Protein AF-A0A2D7MNS4-F1 (afdb_monomer_lite)

Foldseek 3Di:
DVVVVVVVVVVLVVQLVVLLVQLVVQCVVVVLQDPDPPDDPVSVVVSVVSSVVSSVVSSVVVVVVVVVVVVVVVVVVVVD

pLDDT: mean 82.11, std 9.78, range [47.03, 91.38]

Radius of gyration: 17.79 Å; chains: 1; bounding box: 34×26×56 Å

Sequence (80 aa):
MKKIIVRETFWFLLSVVLSLLLSFVFLEILQLTSTNRNMNKLEQVFSVQLYIIGCFMSIIFIYVVRVIAYALKFLILKKE

Secondary structure (DSSP, 8-state):
-HHHHHHHHHHHHHHHHHHHHHHHHHHHHHT-S---SS--HHHHHHHHHHHHHHHHHHHHHHHHHHHHHHHHHHHHHTT-

Structure (mmCIF, N/CA/C/O backbone):
data_AF-A0A2D7MNS4-F1
#
_entry.id   AF-A0A2D7MNS4-F1
#
loop_
_atom_site.group_PDB
_atom_site.id
_atom_site.type_symbol
_atom_site.label_atom_id
_atom_site.label_alt_id
_atom_site.label_comp_id
_atom_site.label_asym_id
_atom_site.label_entity_id
_atom_site.label_seq_id
_atom_site.pdbx_PDB_ins_code
_atom_site.Cartn_x
_atom_site.Cartn_y
_atom_site.Cartn_z
_atom_site.occupancy
_atom_site.B_iso_or_equiv
_atom_site.auth_seq_id
_atom_site.auth_comp_id
_atom_site.auth_asym_id
_atom_site.auth_atom_id
_atom_site.pdbx_PDB_model_num
ATOM 1 N N . MET A 1 1 ? -20.707 -9.778 13.427 1.00 60.16 1 MET A N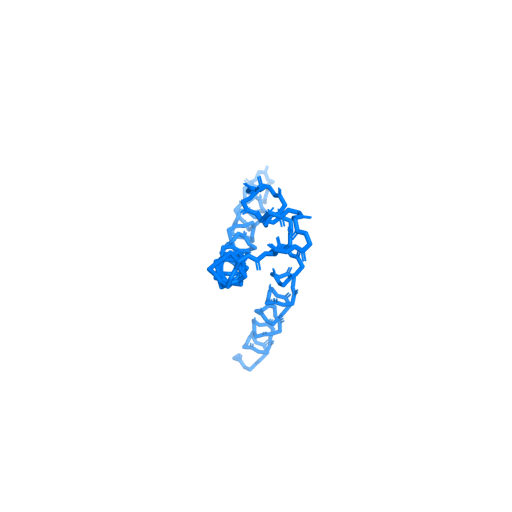 1
ATOM 2 C CA . MET A 1 1 ? -19.939 -10.639 12.499 1.00 60.16 1 MET A CA 1
ATOM 3 C C . MET A 1 1 ? -20.084 -10.182 11.040 1.00 60.16 1 MET A C 1
ATOM 5 O O . MET A 1 1 ? -19.201 -9.480 10.570 1.00 60.16 1 MET A O 1
ATOM 9 N N . LYS A 1 2 ? -21.208 -10.447 10.343 1.00 66.31 2 LYS A N 1
ATOM 10 C CA . LYS A 1 2 ? -21.372 -10.134 8.899 1.00 66.31 2 LYS A CA 1
ATOM 11 C C . LYS A 1 2 ? -21.163 -8.654 8.522 1.00 66.31 2 LYS A C 1
ATOM 13 O O . LYS A 1 2 ? -20.457 -8.370 7.566 1.00 66.31 2 LYS A O 1
ATOM 18 N N . LYS A 1 3 ? -21.701 -7.706 9.305 1.00 76.75 3 LYS A N 1
ATOM 19 C CA . LYS A 1 3 ? -21.548 -6.255 9.046 1.00 76.75 3 LYS A CA 1
ATOM 20 C C . LYS A 1 3 ? -20.093 -5.763 9.104 1.00 76.75 3 LYS A C 1
ATOM 22 O O . LYS A 1 3 ? -19.742 -4.834 8.389 1.00 76.75 3 LYS A O 1
ATOM 27 N N . ILE A 1 4 ? -19.263 -6.375 9.952 1.00 80.12 4 ILE A N 1
ATOM 28 C CA . ILE A 1 4 ? -17.851 -5.994 10.112 1.00 80.12 4 ILE A CA 1
ATOM 29 C C . ILE A 1 4 ? -17.058 -6.459 8.889 1.00 80.12 4 ILE A C 1
ATOM 31 O O . ILE A 1 4 ? -16.314 -5.669 8.323 1.00 80.12 4 ILE A O 1
ATOM 35 N N . ILE A 1 5 ? -17.299 -7.693 8.436 1.00 80.19 5 ILE A N 1
ATOM 36 C CA . ILE A 1 5 ? -16.638 -8.276 7.260 1.00 80.19 5 ILE A CA 1
ATOM 37 C C . ILE A 1 5 ? -16.966 -7.472 5.999 1.00 80.19 5 ILE A C 1
ATOM 39 O O . ILE A 1 5 ? -16.054 -7.058 5.298 1.00 80.19 5 ILE A O 1
ATOM 43 N N . VAL A 1 6 ? -18.245 -7.167 5.747 1.00 84.00 6 VAL A N 1
ATOM 44 C CA . VAL A 1 6 ? -18.646 -6.393 4.555 1.00 84.00 6 VAL A CA 1
ATOM 45 C C . VAL A 1 6 ? -17.999 -5.006 4.544 1.00 84.00 6 VAL A C 1
ATOM 47 O O . VAL A 1 6 ? -17.530 -4.551 3.503 1.00 84.00 6 VAL A O 1
ATOM 50 N N . ARG A 1 7 ? -17.927 -4.343 5.705 1.00 84.50 7 ARG A N 1
ATOM 51 C CA . ARG A 1 7 ? -17.272 -3.036 5.834 1.00 84.50 7 ARG A CA 1
ATOM 52 C C . ARG A 1 7 ? -15.771 -3.120 5.558 1.00 84.50 7 ARG A C 1
ATOM 54 O O . ARG A 1 7 ? -15.237 -2.249 4.877 1.00 84.50 7 ARG A O 1
ATOM 61 N N . GLU A 1 8 ? -15.105 -4.144 6.082 1.00 83.69 8 GLU A N 1
ATOM 62 C CA . GLU A 1 8 ? -13.664 -4.326 5.902 1.00 83.69 8 GLU A CA 1
ATOM 63 C C . GLU A 1 8 ? -13.322 -4.658 4.445 1.00 83.69 8 GLU A C 1
ATOM 65 O O . GLU A 1 8 ? -12.441 -4.031 3.861 1.00 83.69 8 GLU A O 1
ATOM 70 N N . THR A 1 9 ? -14.079 -5.564 3.816 1.00 84.06 9 THR A N 1
ATOM 71 C CA . THR A 1 9 ? -13.914 -5.918 2.400 1.00 84.06 9 THR A CA 1
ATOM 72 C C . THR A 1 9 ? -14.175 -4.725 1.485 1.00 84.06 9 THR A C 1
ATOM 74 O O . THR A 1 9 ? -13.419 -4.511 0.543 1.00 84.06 9 THR A O 1
ATOM 77 N N . PHE A 1 10 ? -15.195 -3.909 1.773 1.00 87.31 10 PHE A N 1
ATOM 78 C CA . PHE A 1 10 ? -15.459 -2.690 1.005 1.00 87.31 10 PHE A CA 1
ATOM 79 C C . PHE A 1 10 ? -14.284 -1.714 1.074 1.00 87.31 10 PHE A C 1
ATOM 81 O O . PHE A 1 10 ? -13.878 -1.146 0.064 1.00 87.31 10 PHE A O 1
ATOM 88 N N . TRP A 1 11 ? -13.700 -1.542 2.259 1.00 84.56 11 TRP A N 1
ATOM 89 C CA . TRP A 1 11 ? -12.576 -0.630 2.421 1.00 84.56 11 TRP A CA 1
ATOM 90 C C . TRP A 1 11 ? -11.286 -1.168 1.797 1.00 84.56 11 TRP A C 1
ATOM 92 O O . TRP A 1 11 ? -10.509 -0.401 1.228 1.00 84.56 11 TRP A O 1
ATOM 102 N N . PHE A 1 12 ? -11.077 -2.484 1.845 1.00 85.69 12 PHE A N 1
ATOM 103 C CA . PHE A 1 12 ? -10.007 -3.138 1.099 1.00 85.69 12 PHE A CA 1
ATOM 104 C C . PHE A 1 12 ? -10.165 -2.896 -0.406 1.00 85.69 12 PHE A C 1
ATOM 106 O O . PHE A 1 12 ? -9.229 -2.432 -1.049 1.00 85.69 12 PHE A O 1
ATOM 113 N N . LEU A 1 13 ? -11.367 -3.103 -0.950 1.00 89.06 13 LEU A N 1
ATOM 114 C CA . LEU A 1 13 ? -11.660 -2.862 -2.363 1.00 89.06 13 LEU A CA 1
ATOM 115 C C . LEU A 1 13 ? -11.402 -1.398 -2.752 1.00 89.06 13 LEU A C 1
ATOM 117 O O . LEU A 1 13 ? -10.751 -1.130 -3.758 1.00 89.06 13 LEU A O 1
ATOM 121 N N . LEU A 1 14 ? -11.842 -0.454 -1.915 1.00 89.56 14 LEU A N 1
ATOM 122 C CA . LEU A 1 14 ? -11.579 0.970 -2.108 1.00 89.56 14 LEU A CA 1
ATOM 123 C C . LEU A 1 14 ? -10.074 1.274 -2.128 1.00 89.56 14 LEU A C 1
ATOM 125 O O . LEU A 1 14 ? -9.620 2.064 -2.950 1.00 89.56 14 LEU A O 1
ATOM 129 N N . SER A 1 15 ? -9.296 0.615 -1.265 1.00 87.00 15 SER A N 1
ATOM 130 C CA . SER A 1 15 ? -7.836 0.761 -1.225 1.00 87.00 15 SER A CA 1
ATOM 131 C C . SER A 1 15 ? -7.166 0.224 -2.486 1.00 87.00 15 SER A C 1
ATOM 133 O O . SER A 1 15 ? -6.205 0.820 -2.958 1.00 87.00 15 SER A O 1
ATOM 135 N N . VAL A 1 16 ? -7.679 -0.872 -3.056 1.00 88.19 16 VAL A N 1
ATOM 136 C CA . VAL A 1 16 ? -7.193 -1.418 -4.334 1.00 88.19 16 VAL A CA 1
ATOM 137 C C . VAL A 1 16 ? -7.465 -0.438 -5.475 1.00 88.19 16 VAL A C 1
ATOM 139 O O . VAL A 1 16 ? -6.567 -0.156 -6.263 1.00 88.19 16 VAL A O 1
ATOM 142 N N . VAL A 1 17 ? -8.669 0.137 -5.537 1.00 91.38 17 VAL A N 1
ATOM 143 C CA . VAL A 1 17 ? -9.014 1.136 -6.563 1.00 91.38 17 VAL A CA 1
ATOM 144 C C . VAL A 1 17 ? -8.147 2.391 -6.424 1.00 91.38 17 VAL A C 1
ATOM 146 O O . VAL A 1 17 ? -7.617 2.880 -7.418 1.00 91.38 17 VAL A O 1
ATOM 149 N N . LEU A 1 18 ? -7.944 2.889 -5.200 1.00 89.44 18 LEU A N 1
ATOM 150 C CA . LEU A 1 18 ? -7.054 4.028 -4.954 1.00 89.44 18 LEU A CA 1
ATOM 151 C C . LEU A 1 18 ? -5.597 3.712 -5.298 1.00 89.44 18 LEU A C 1
ATOM 153 O O . LEU A 1 18 ? -4.896 4.574 -5.821 1.00 89.44 18 LEU A O 1
ATOM 157 N N . SER A 1 19 ? -5.144 2.492 -5.017 1.00 89.06 19 SER A N 1
ATOM 158 C CA . SER A 1 19 ? -3.783 2.048 -5.310 1.00 89.06 19 SER A CA 1
ATOM 159 C C . SER A 1 19 ? -3.463 2.107 -6.805 1.00 89.06 19 SER A C 1
ATOM 161 O O . SER A 1 19 ? -2.376 2.551 -7.165 1.00 89.06 19 SER A O 1
ATOM 163 N N . LEU A 1 20 ? -4.418 1.774 -7.680 1.00 89.06 20 LEU A N 1
ATOM 164 C CA . LEU A 1 20 ? -4.232 1.893 -9.131 1.00 89.06 20 LEU A CA 1
ATOM 165 C C . LEU A 1 20 ? -3.894 3.328 -9.559 1.00 89.06 20 LEU A C 1
ATOM 167 O O . LEU A 1 20 ? -3.052 3.516 -10.437 1.00 89.06 20 LEU A O 1
ATOM 171 N N . LEU A 1 21 ? -4.523 4.328 -8.929 1.00 89.94 21 LEU A N 1
ATOM 172 C CA . LEU A 1 21 ? -4.253 5.748 -9.177 1.00 89.94 21 LEU A CA 1
ATOM 173 C C . LEU A 1 21 ? -2.929 6.188 -8.542 1.00 89.94 21 LEU A C 1
ATOM 175 O O . LEU A 1 21 ? -2.108 6.829 -9.194 1.00 89.94 21 LEU A O 1
ATOM 179 N N . LEU A 1 22 ? -2.693 5.807 -7.285 1.00 86.94 22 LEU A N 1
ATOM 180 C CA . LEU A 1 22 ? -1.469 6.149 -6.554 1.00 86.94 22 LEU A CA 1
ATOM 181 C C . LEU A 1 22 ? -0.215 5.526 -7.178 1.00 86.94 22 LEU A C 1
ATOM 183 O O . LEU A 1 22 ? 0.864 6.107 -7.107 1.00 86.94 22 LEU A O 1
ATOM 187 N N . SER A 1 23 ? -0.353 4.383 -7.844 1.00 87.44 23 SER A N 1
ATOM 188 C CA . SER A 1 23 ? 0.749 3.737 -8.546 1.00 87.44 23 SER A CA 1
ATOM 189 C C . SER A 1 23 ? 1.288 4.577 -9.707 1.00 87.44 23 SER A C 1
ATOM 191 O O . SER A 1 23 ? 2.470 4.465 -10.024 1.00 87.44 23 SER A O 1
ATOM 193 N N . PHE A 1 24 ? 0.469 5.433 -10.331 1.00 85.44 24 PHE A N 1
ATOM 194 C CA . PHE A 1 24 ? 0.963 6.389 -11.328 1.00 85.44 24 PHE A CA 1
ATOM 195 C C . PHE A 1 24 ? 1.826 7.469 -10.682 1.00 85.44 24 PHE A C 1
ATOM 197 O O . PHE A 1 24 ? 2.904 7.758 -11.188 1.00 85.44 24 PHE A O 1
ATOM 204 N N . VAL A 1 25 ? 1.396 7.991 -9.529 1.00 86.62 25 VAL A N 1
ATOM 205 C CA . VAL A 1 25 ? 2.180 8.951 -8.735 1.00 86.62 25 VAL A CA 1
ATOM 206 C C . VAL A 1 25 ? 3.509 8.325 -8.305 1.00 86.62 25 VAL A C 1
ATOM 208 O O . VAL A 1 25 ? 4.553 8.959 -8.392 1.00 86.62 25 VAL A O 1
ATOM 211 N N . PHE A 1 26 ? 3.497 7.054 -7.899 1.00 85.75 26 PHE A N 1
ATOM 212 C CA . PHE A 1 26 ? 4.716 6.309 -7.582 1.00 85.75 26 PHE A CA 1
ATOM 213 C C . PHE A 1 26 ? 5.654 6.187 -8.793 1.00 85.75 26 PHE A C 1
ATOM 215 O O . PHE A 1 26 ? 6.848 6.451 -8.669 1.00 85.75 26 PHE A O 1
ATOM 222 N N . LEU A 1 27 ? 5.126 5.831 -9.970 1.00 84.94 27 LEU A N 1
ATOM 223 C CA . LEU A 1 27 ? 5.911 5.762 -11.209 1.00 84.94 27 LEU A CA 1
ATOM 224 C C . LEU A 1 27 ? 6.529 7.116 -11.577 1.00 84.94 27 LEU A C 1
ATOM 226 O O . LEU A 1 27 ? 7.694 7.174 -11.969 1.00 84.94 27 LEU A O 1
ATOM 230 N N . GLU A 1 28 ? 5.753 8.191 -11.431 1.00 84.12 28 GLU A N 1
ATOM 231 C CA . GLU A 1 28 ? 6.189 9.559 -11.698 1.00 84.12 28 GLU A CA 1
ATOM 232 C C . GLU A 1 28 ? 7.304 9.991 -10.740 1.00 84.12 28 GLU A C 1
ATOM 234 O O . GLU A 1 28 ? 8.303 10.551 -11.184 1.00 84.12 28 GLU A O 1
ATOM 239 N N . ILE A 1 29 ? 7.188 9.665 -9.448 1.00 83.94 29 ILE A N 1
ATOM 240 C CA . ILE A 1 29 ? 8.219 9.951 -8.439 1.00 83.94 29 ILE A CA 1
ATOM 241 C C . ILE A 1 29 ? 9.534 9.241 -8.765 1.00 83.94 29 ILE A C 1
ATOM 243 O O . ILE A 1 29 ? 10.600 9.829 -8.596 1.00 83.94 29 ILE A O 1
ATOM 247 N N . LEU A 1 30 ? 9.481 7.983 -9.213 1.00 81.94 30 LEU A N 1
ATOM 248 C CA . LEU A 1 30 ? 10.701 7.240 -9.524 1.00 81.94 30 LEU A CA 1
ATOM 249 C C . LEU A 1 30 ? 11.373 7.721 -10.819 1.00 81.94 30 LEU A C 1
ATOM 251 O O . LEU A 1 30 ? 12.569 7.498 -10.967 1.00 81.94 30 LEU A O 1
ATOM 255 N N . GLN A 1 31 ? 10.644 8.352 -11.748 1.00 75.88 31 GLN A N 1
ATOM 256 C CA . GLN A 1 31 ? 11.155 8.806 -13.057 1.00 75.88 31 GLN A CA 1
ATOM 257 C C . GLN A 1 31 ? 11.949 7.736 -13.840 1.00 75.88 31 GLN A C 1
ATOM 259 O O . GLN A 1 31 ? 12.750 8.051 -14.717 1.00 75.88 31 GLN A O 1
ATOM 264 N N . LEU A 1 32 ? 11.724 6.451 -13.543 1.00 70.44 32 LEU A N 1
ATOM 265 C CA . LEU A 1 32 ? 12.423 5.322 -14.172 1.00 70.44 32 LEU A CA 1
ATOM 266 C C . LEU A 1 32 ? 11.779 4.888 -15.500 1.00 70.44 32 LEU A C 1
ATOM 268 O O . LEU A 1 32 ? 12.340 4.060 -16.215 1.00 70.44 32 LEU A O 1
ATOM 272 N N . THR A 1 33 ? 10.603 5.427 -15.834 1.00 66.19 33 THR A N 1
ATOM 273 C CA . THR A 1 33 ? 9.942 5.205 -17.124 1.00 66.19 33 THR A CA 1
ATOM 274 C C . THR A 1 33 ? 10.528 6.167 -18.154 1.00 66.19 33 THR A C 1
ATOM 276 O O . THR A 1 33 ? 10.484 7.383 -17.977 1.00 66.19 33 THR A O 1
ATOM 279 N N . SER A 1 34 ? 11.075 5.628 -19.246 1.00 62.41 34 SER A N 1
ATOM 280 C CA . SER A 1 34 ? 11.575 6.450 -20.348 1.00 62.41 34 SER A CA 1
ATOM 281 C C . SER A 1 34 ? 10.402 7.097 -21.111 1.00 62.41 34 SER A C 1
ATOM 283 O O . SER A 1 34 ? 9.434 6.448 -21.498 1.00 62.41 34 SER A O 1
ATOM 285 N N . THR A 1 35 ? 10.465 8.404 -21.361 1.00 63.06 35 THR A N 1
ATOM 286 C CA . THR A 1 35 ? 9.459 9.125 -22.176 1.00 63.06 35 THR A CA 1
ATOM 287 C C . THR A 1 35 ? 9.654 8.873 -23.682 1.00 63.06 35 THR A C 1
ATOM 289 O O . THR A 1 35 ? 9.061 9.540 -24.530 1.00 63.06 35 THR A O 1
ATOM 292 N N . ASN A 1 36 ? 10.530 7.936 -24.060 1.00 66.69 36 ASN A N 1
ATOM 293 C CA . ASN A 1 36 ? 10.945 7.771 -25.442 1.00 66.69 36 ASN A CA 1
ATOM 294 C C . ASN A 1 36 ? 9.941 6.908 -26.217 1.00 66.69 36 ASN A C 1
ATOM 296 O O . ASN A 1 36 ? 9.571 5.812 -25.807 1.00 66.69 36 ASN A O 1
ATOM 300 N N . ARG A 1 37 ? 9.503 7.400 -27.379 1.00 60.44 37 ARG A N 1
ATOM 301 C CA . ARG A 1 37 ? 8.415 6.800 -28.175 1.00 60.44 37 ARG A CA 1
ATOM 302 C C . ARG A 1 37 ? 8.790 5.441 -28.790 1.00 60.44 37 ARG A C 1
ATOM 304 O O . ARG A 1 37 ? 7.915 4.725 -29.266 1.00 60.44 37 ARG A O 1
ATOM 311 N N . ASN A 1 38 ? 10.077 5.094 -28.769 1.00 64.31 38 ASN A N 1
ATOM 312 C CA . ASN A 1 38 ? 10.633 3.816 -29.207 1.00 64.31 38 ASN A CA 1
ATOM 313 C C . ASN A 1 38 ? 11.226 3.076 -27.996 1.00 64.31 38 ASN A C 1
ATOM 315 O O . ASN A 1 38 ? 12.438 2.891 -27.892 1.00 64.31 38 ASN A O 1
ATOM 319 N N . MET A 1 39 ? 10.367 2.737 -27.030 1.00 63.44 39 MET A N 1
ATOM 320 C CA . MET A 1 39 ? 10.772 1.924 -25.887 1.00 63.44 39 MET A CA 1
ATOM 321 C C . MET A 1 39 ? 11.205 0.542 -26.368 1.00 63.44 39 MET A C 1
ATOM 323 O O . MET A 1 39 ? 10.472 -0.157 -27.073 1.00 63.44 39 MET A O 1
ATOM 327 N N . ASN A 1 40 ? 12.396 0.128 -25.946 1.00 76.50 40 ASN A N 1
ATOM 328 C CA . ASN A 1 40 ? 12.864 -1.227 -26.183 1.00 76.50 40 ASN A CA 1
ATOM 329 C C . ASN A 1 40 ? 11.970 -2.215 -25.407 1.00 76.50 40 ASN A C 1
ATOM 331 O O . ASN A 1 40 ? 11.442 -1.872 -24.346 1.00 76.50 40 ASN A O 1
ATOM 335 N N . LYS A 1 41 ? 11.810 -3.458 -25.885 1.00 79.88 41 LYS A N 1
ATOM 336 C CA . LYS A 1 41 ? 10.905 -4.451 -25.252 1.00 79.88 41 LYS A CA 1
ATOM 337 C C . LYS A 1 41 ? 11.177 -4.632 -23.751 1.00 79.88 41 LYS A C 1
ATOM 339 O O . LYS A 1 41 ? 10.254 -4.880 -22.981 1.00 79.88 41 LYS A O 1
ATOM 344 N N . LEU A 1 42 ? 12.435 -4.477 -23.338 1.00 81.75 42 LEU A N 1
ATOM 345 C CA . LEU A 1 42 ? 12.850 -4.536 -21.937 1.00 81.75 42 LEU A CA 1
ATOM 346 C C . LEU A 1 42 ? 12.293 -3.379 -21.096 1.00 81.75 42 LEU A C 1
ATOM 348 O O . LEU A 1 42 ? 11.807 -3.620 -19.996 1.00 81.75 42 LEU A O 1
ATOM 352 N N . GLU A 1 43 ? 12.307 -2.146 -21.605 1.00 77.62 43 GLU A N 1
ATOM 353 C CA . GLU A 1 43 ? 11.820 -0.972 -20.864 1.00 77.62 43 GLU A CA 1
ATOM 354 C C . GLU A 1 43 ? 10.300 -1.008 -20.670 1.00 77.62 43 GLU A C 1
ATOM 356 O O . GLU A 1 43 ? 9.784 -0.596 -19.627 1.00 77.62 43 GLU A O 1
ATOM 361 N N . GLN A 1 44 ? 9.583 -1.565 -21.649 1.00 81.25 44 GLN A N 1
ATOM 362 C CA . GLN A 1 44 ? 8.143 -1.770 -21.559 1.00 81.25 44 GLN A CA 1
ATOM 363 C C . GLN A 1 44 ? 7.795 -2.778 -20.455 1.00 81.25 44 GLN A C 1
ATOM 365 O O . GLN A 1 44 ? 6.932 -2.513 -19.619 1.00 81.25 44 GLN A O 1
ATOM 370 N N . VAL A 1 45 ? 8.493 -3.919 -20.413 1.00 86.31 45 VAL A N 1
ATOM 371 C CA . VAL A 1 45 ? 8.295 -4.932 -19.365 1.00 86.31 45 VAL A CA 1
ATOM 372 C C . VAL A 1 45 ? 8.675 -4.371 -17.995 1.00 86.31 45 VAL A C 1
ATOM 374 O O . VAL A 1 45 ? 7.939 -4.568 -17.030 1.00 86.31 45 VAL A O 1
ATOM 377 N N . PHE A 1 46 ? 9.774 -3.620 -17.915 1.00 85.00 46 PHE A N 1
ATOM 378 C CA . PHE A 1 46 ? 10.223 -2.995 -16.676 1.00 85.00 4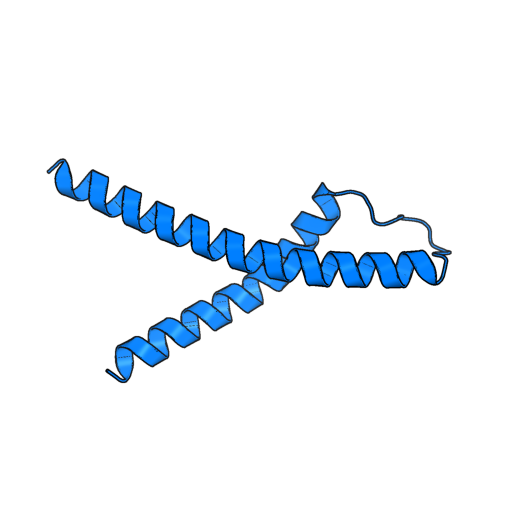6 PHE A CA 1
ATOM 379 C C . PHE A 1 46 ? 9.217 -1.962 -16.147 1.00 85.00 46 PHE A C 1
ATOM 381 O O . PHE A 1 46 ? 8.900 -1.979 -14.961 1.00 85.00 46 PHE A O 1
ATOM 388 N N . SER A 1 47 ? 8.632 -1.133 -17.018 1.00 84.25 47 SER A N 1
ATOM 389 C CA . SER A 1 47 ? 7.605 -0.153 -16.624 1.00 84.25 47 SER A CA 1
ATOM 390 C C . SER A 1 47 ? 6.341 -0.828 -16.080 1.00 84.25 47 SER A C 1
ATOM 392 O O . SER A 1 47 ? 5.787 -0.394 -15.072 1.00 84.25 47 SER A O 1
ATOM 394 N N . VAL A 1 48 ? 5.904 -1.933 -16.696 1.00 86.69 48 VAL A N 1
ATOM 395 C CA . VAL A 1 48 ? 4.754 -2.709 -16.200 1.00 86.69 48 VAL A CA 1
ATOM 396 C C . VAL A 1 48 ? 5.068 -3.365 -14.851 1.00 86.69 48 VAL A C 1
ATOM 398 O O . VAL A 1 48 ? 4.231 -3.342 -13.950 1.00 86.69 48 VAL A O 1
ATOM 401 N N . GLN A 1 49 ? 6.273 -3.912 -14.672 1.00 88.81 49 GLN A N 1
ATOM 402 C CA . GLN A 1 49 ? 6.702 -4.480 -13.389 1.00 88.81 49 GLN A CA 1
ATOM 403 C C . GLN A 1 49 ? 6.748 -3.417 -12.286 1.00 88.81 49 GLN A C 1
ATOM 405 O O . GLN A 1 49 ? 6.219 -3.640 -11.198 1.00 88.81 49 GLN A O 1
ATOM 410 N N . LEU A 1 50 ? 7.316 -2.245 -12.580 1.00 88.25 50 LEU A N 1
ATOM 411 C CA . LEU A 1 50 ? 7.329 -1.092 -11.681 1.00 88.25 50 LEU A CA 1
ATOM 412 C C . LEU A 1 50 ? 5.920 -0.644 -11.303 1.00 88.25 50 LEU A C 1
ATOM 414 O O . LEU A 1 50 ? 5.684 -0.321 -10.143 1.00 88.25 50 LEU A O 1
ATOM 418 N N . TYR A 1 51 ? 4.974 -0.677 -12.243 1.00 88.62 51 TYR A N 1
ATOM 419 C CA . TYR A 1 51 ? 3.579 -0.350 -11.964 1.00 88.62 51 TYR A CA 1
ATOM 420 C C . TYR A 1 51 ? 2.935 -1.369 -11.018 1.00 88.62 51 TYR A C 1
ATOM 422 O O . TYR A 1 51 ? 2.274 -1.000 -10.052 1.00 88.62 51 TYR A O 1
ATOM 430 N N . ILE A 1 52 ? 3.175 -2.664 -11.229 1.00 89.25 52 ILE A N 1
ATOM 431 C CA . ILE A 1 52 ? 2.672 -3.707 -10.325 1.00 89.25 52 ILE A CA 1
ATOM 432 C C . ILE A 1 52 ? 3.257 -3.524 -8.915 1.00 89.25 52 ILE A C 1
ATOM 434 O O . ILE A 1 52 ? 2.521 -3.575 -7.929 1.00 89.25 52 ILE A O 1
ATOM 438 N N . ILE A 1 53 ? 4.561 -3.251 -8.806 1.00 90.56 53 ILE A N 1
ATOM 439 C CA . ILE A 1 53 ? 5.227 -2.965 -7.526 1.00 90.56 53 ILE A CA 1
ATOM 440 C C . ILE A 1 53 ? 4.644 -1.700 -6.881 1.00 90.56 53 ILE A C 1
ATOM 442 O O . ILE A 1 53 ? 4.352 -1.698 -5.684 1.00 90.56 53 ILE A O 1
ATOM 446 N N . GLY A 1 54 ? 4.417 -0.650 -7.672 1.00 89.06 54 GLY A N 1
ATOM 447 C CA . GLY A 1 54 ? 3.795 0.596 -7.236 1.00 89.06 54 GLY A CA 1
ATOM 448 C C . GLY A 1 54 ? 2.391 0.382 -6.676 1.00 89.06 54 GLY A C 1
ATOM 449 O O . GLY A 1 54 ? 2.054 0.952 -5.636 1.00 89.06 54 GLY A O 1
ATOM 450 N N . CYS A 1 55 ? 1.602 -0.512 -7.274 1.00 89.62 55 CYS A N 1
ATOM 451 C CA . CYS A 1 55 ? 0.294 -0.895 -6.746 1.00 89.62 55 CYS A CA 1
ATOM 452 C C . CYS A 1 55 ? 0.408 -1.566 -5.366 1.00 89.62 55 CYS A C 1
ATOM 454 O O . CYS A 1 55 ? -0.305 -1.195 -4.428 1.00 89.62 55 CYS A O 1
ATOM 456 N N . PHE A 1 56 ? 1.327 -2.521 -5.192 1.00 89.94 56 PHE A N 1
ATOM 457 C CA . PHE A 1 56 ? 1.532 -3.161 -3.887 1.00 89.94 56 PHE A CA 1
ATOM 458 C C . PHE A 1 56 ? 1.996 -2.165 -2.822 1.00 89.94 56 PHE A C 1
ATOM 460 O O . PHE A 1 56 ? 1.427 -2.123 -1.729 1.00 89.94 56 PHE A O 1
ATOM 467 N N . MET A 1 57 ? 2.970 -1.317 -3.157 1.00 89.75 57 MET A N 1
ATOM 468 C CA . MET A 1 57 ? 3.448 -0.267 -2.257 1.00 89.75 57 MET A CA 1
ATOM 469 C C . MET A 1 57 ? 2.331 0.704 -1.870 1.00 89.75 57 MET A C 1
ATOM 471 O O . MET A 1 57 ? 2.209 1.073 -0.704 1.00 89.75 57 MET A O 1
ATOM 475 N N . SER A 1 58 ? 1.459 1.056 -2.815 1.00 89.31 58 SER A N 1
ATOM 476 C CA . SER A 1 58 ? 0.338 1.965 -2.572 1.00 89.31 58 SER A CA 1
ATOM 477 C C . SER A 1 58 ? -0.702 1.368 -1.618 1.00 89.31 58 SER A C 1
ATOM 479 O O . SER A 1 58 ? -1.205 2.074 -0.747 1.00 89.31 58 SER A O 1
ATOM 481 N N . ILE A 1 59 ? -0.984 0.062 -1.704 1.00 88.69 59 ILE A N 1
ATOM 482 C CA . ILE A 1 59 ? -1.877 -0.623 -0.749 1.00 88.69 59 ILE A CA 1
ATOM 483 C C . ILE A 1 59 ? -1.286 -0.581 0.666 1.00 88.69 59 ILE A C 1
ATOM 485 O O . ILE A 1 59 ? -1.995 -0.256 1.622 1.00 88.69 59 ILE A O 1
ATOM 489 N N . ILE A 1 60 ? 0.013 -0.873 0.799 1.00 89.56 60 ILE A N 1
ATOM 490 C CA . ILE A 1 60 ? 0.720 -0.822 2.086 1.00 89.56 60 ILE A CA 1
ATOM 491 C C . ILE A 1 60 ? 0.667 0.598 2.656 1.00 89.56 60 ILE A C 1
ATOM 493 O O . ILE A 1 60 ? 0.331 0.781 3.825 1.00 89.56 60 ILE A O 1
ATOM 497 N N . PHE A 1 61 ? 0.931 1.608 1.829 1.00 89.06 61 PHE A N 1
ATOM 498 C CA . PHE A 1 61 ? 0.916 3.005 2.247 1.00 89.06 61 PHE A CA 1
ATOM 499 C C . PHE A 1 61 ? -0.459 3.442 2.768 1.00 89.06 61 PHE A C 1
ATOM 501 O O . PHE A 1 61 ? -0.558 4.009 3.857 1.00 89.06 61 PHE A O 1
ATOM 508 N N . ILE A 1 62 ? -1.535 3.107 2.047 1.00 88.12 62 ILE A N 1
ATOM 509 C CA . ILE A 1 62 ? -2.912 3.386 2.479 1.00 88.12 62 ILE A CA 1
ATOM 510 C C . ILE A 1 62 ? -3.196 2.730 3.840 1.00 88.12 62 ILE A C 1
ATOM 512 O O . ILE A 1 62 ? -3.803 3.355 4.714 1.00 88.12 62 ILE A O 1
ATOM 516 N N . TYR A 1 63 ? -2.731 1.495 4.055 1.00 87.31 63 TYR A N 1
ATOM 517 C CA . TYR A 1 63 ? -2.895 0.800 5.332 1.00 87.31 63 TYR A CA 1
ATOM 518 C C . TYR A 1 63 ? -2.133 1.491 6.474 1.00 87.31 63 TYR A C 1
ATOM 520 O O . TYR A 1 63 ? -2.701 1.705 7.547 1.00 87.31 63 TYR A O 1
ATOM 528 N N . VAL A 1 64 ? -0.884 1.906 6.238 1.00 89.25 64 VAL A N 1
ATOM 529 C CA . VAL A 1 64 ? -0.061 2.636 7.219 1.00 89.25 64 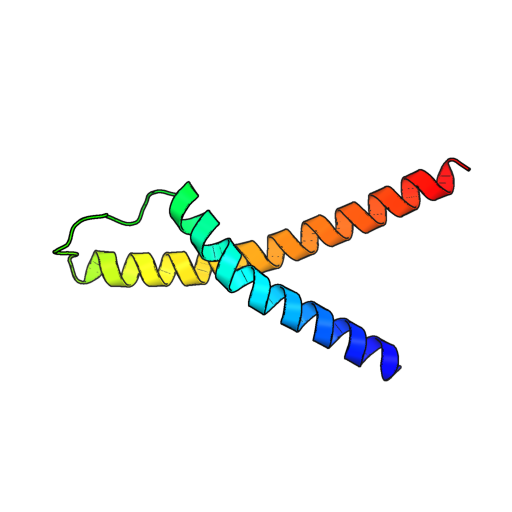VAL A CA 1
ATOM 530 C C . VAL A 1 64 ? -0.720 3.956 7.621 1.00 89.25 64 VAL A C 1
ATOM 532 O O . VAL A 1 64 ? -0.881 4.217 8.814 1.00 89.25 64 VAL A O 1
ATOM 535 N N . VAL A 1 65 ? -1.179 4.758 6.653 1.00 88.81 65 VAL A N 1
ATOM 536 C CA . VAL A 1 65 ? -1.901 6.017 6.923 1.00 88.81 65 VAL A CA 1
ATOM 537 C C . VAL A 1 65 ? -3.125 5.766 7.803 1.00 88.81 65 VAL A C 1
ATOM 539 O O . VAL A 1 65 ? -3.415 6.536 8.719 1.00 88.81 65 VAL A O 1
ATOM 542 N N . ARG A 1 66 ? -3.820 4.649 7.580 1.00 86.50 66 ARG A N 1
ATOM 543 C CA . ARG A 1 66 ? -4.966 4.235 8.391 1.00 86.50 66 ARG A CA 1
ATOM 544 C C . ARG A 1 66 ? -4.583 3.957 9.841 1.00 86.50 66 ARG A C 1
ATOM 546 O O . ARG A 1 66 ? -5.235 4.471 10.746 1.00 86.50 66 ARG A O 1
ATOM 553 N N . VAL A 1 67 ? -3.530 3.170 10.062 1.00 87.81 67 VAL A N 1
ATOM 554 C CA . VAL A 1 67 ? -3.012 2.855 11.404 1.00 87.81 67 VAL A CA 1
ATOM 555 C C . VAL A 1 67 ? -2.622 4.139 12.138 1.00 87.81 67 VAL A C 1
ATOM 557 O O . VAL A 1 67 ? -3.007 4.325 13.293 1.00 87.81 67 VAL A O 1
ATOM 560 N N . ILE A 1 68 ? -1.949 5.065 11.451 1.00 90.19 68 ILE A N 1
ATOM 561 C CA . ILE A 1 68 ? -1.577 6.372 12.005 1.00 90.19 68 ILE A CA 1
ATOM 562 C C . ILE A 1 68 ? -2.824 7.190 12.362 1.00 90.19 68 ILE A C 1
ATOM 564 O O . ILE A 1 68 ? -2.894 7.745 13.455 1.00 90.19 68 ILE A O 1
ATOM 568 N N . ALA A 1 69 ? -3.840 7.233 11.497 1.00 87.69 69 ALA A N 1
ATOM 569 C CA . ALA A 1 69 ? -5.084 7.950 11.778 1.00 87.69 69 ALA A CA 1
ATOM 570 C C . ALA A 1 69 ? -5.810 7.399 13.020 1.00 87.69 69 ALA A C 1
ATOM 572 O O . ALA A 1 69 ? -6.348 8.175 13.813 1.00 87.69 69 ALA A O 1
ATOM 573 N N . TYR A 1 70 ? -5.802 6.078 13.227 1.00 88.19 70 TYR A N 1
ATOM 574 C CA . TYR A 1 70 ? -6.330 5.472 14.453 1.00 88.19 70 TYR A CA 1
ATOM 575 C C . TYR A 1 70 ? -5.493 5.829 15.683 1.00 88.19 70 TYR A C 1
ATOM 577 O O . TYR A 1 70 ? -6.062 6.194 16.712 1.00 88.19 70 TYR A O 1
ATOM 585 N N . ALA A 1 71 ? -4.163 5.783 15.574 1.00 87.50 71 ALA A N 1
ATOM 586 C CA . ALA A 1 71 ? -3.261 6.160 16.659 1.00 87.50 71 ALA A CA 1
ATOM 587 C C . ALA A 1 71 ? -3.427 7.636 17.062 1.00 87.50 71 ALA A C 1
ATOM 589 O O . ALA A 1 71 ? -3.506 7.946 18.250 1.00 87.50 71 ALA A O 1
ATOM 590 N N . LEU A 1 72 ? -3.564 8.538 16.085 1.00 91.19 72 LEU A N 1
ATOM 591 C CA . LEU A 1 72 ? -3.833 9.959 16.317 1.00 91.19 72 LEU A CA 1
ATOM 592 C C . LEU A 1 72 ? -5.184 10.174 17.000 1.00 91.19 72 LEU A C 1
ATOM 594 O O . LEU A 1 72 ? -5.251 10.896 17.991 1.00 91.19 72 LEU A O 1
ATOM 598 N N . LYS A 1 73 ? -6.251 9.516 16.525 1.00 85.31 73 LYS A N 1
ATOM 599 C CA . LYS A 1 73 ? -7.565 9.582 17.185 1.00 85.31 73 LYS A CA 1
ATOM 600 C C . LYS A 1 73 ? -7.499 9.105 18.633 1.00 85.31 73 LYS A C 1
ATOM 602 O O . LYS A 1 73 ? -8.087 9.740 19.498 1.00 85.31 73 LYS A O 1
ATOM 607 N N . PHE A 1 74 ? -6.775 8.019 18.898 1.00 84.62 74 PHE A N 1
ATOM 608 C CA . PHE A 1 74 ? -6.601 7.498 20.251 1.00 84.62 74 PHE A CA 1
ATOM 609 C C . PHE A 1 74 ? -5.833 8.471 21.156 1.00 84.62 74 PHE A C 1
ATOM 611 O O . PHE A 1 74 ? -6.236 8.703 22.293 1.00 84.62 74 PHE A O 1
ATOM 618 N N . LEU A 1 75 ? -4.757 9.079 20.649 1.00 85.56 75 LEU A N 1
ATOM 619 C CA . LEU A 1 75 ? -3.979 10.074 21.390 1.00 85.56 75 LEU A CA 1
ATOM 620 C C . LEU A 1 75 ? -4.779 11.342 21.700 1.00 85.56 75 LEU A C 1
ATOM 622 O O . LEU A 1 75 ? -4.657 11.871 22.801 1.00 85.56 75 LEU A O 1
ATOM 626 N N . ILE A 1 76 ? -5.594 11.816 20.754 1.00 83.25 76 ILE A N 1
ATOM 627 C CA . ILE A 1 76 ? -6.459 12.985 20.95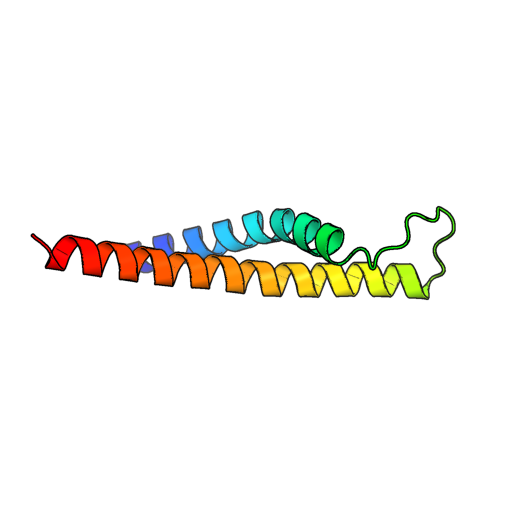5 1.00 83.25 76 ILE A CA 1
ATOM 628 C C . ILE A 1 76 ? -7.545 12.673 21.993 1.00 83.25 76 ILE A C 1
ATOM 630 O O . ILE A 1 76 ? -7.731 13.462 22.909 1.00 83.25 76 ILE A O 1
ATOM 634 N N . LEU A 1 77 ? -8.195 11.506 21.909 1.00 73.94 77 LEU A N 1
ATOM 635 C CA . LEU A 1 77 ? -9.248 11.099 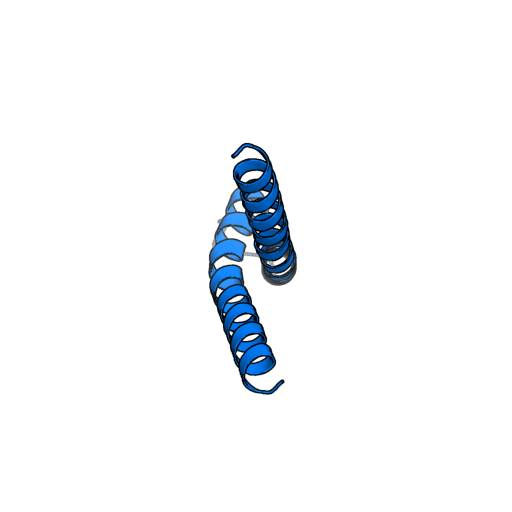22.850 1.00 73.94 77 LEU A CA 1
ATOM 636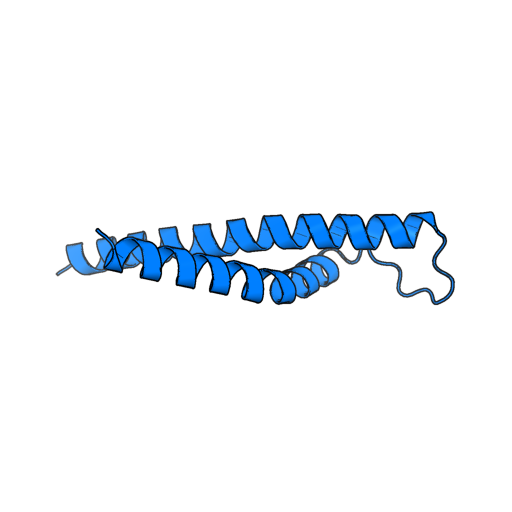 C C . LEU A 1 77 ? -8.724 10.887 24.281 1.00 73.94 77 LEU A C 1
ATOM 638 O O . LEU A 1 77 ? -9.457 11.086 25.234 1.00 73.94 77 LEU A O 1
ATOM 642 N N . LYS A 1 78 ? -7.457 10.484 24.450 1.00 62.50 78 LYS A N 1
ATOM 643 C CA . LYS A 1 78 ? -6.824 10.328 25.773 1.00 62.50 78 LYS A CA 1
ATOM 644 C C . LYS A 1 78 ? -6.451 11.672 26.423 1.00 62.50 78 LYS A C 1
ATOM 646 O O . LYS A 1 78 ? -6.050 11.696 27.583 1.00 62.50 78 LYS A O 1
ATOM 651 N N . LYS A 1 79 ? -6.482 12.767 25.659 1.00 54.62 79 LYS A N 1
ATOM 652 C CA . LYS A 1 79 ? -6.114 14.108 26.130 1.00 54.62 79 LYS A CA 1
ATOM 653 C C . LYS A 1 79 ? -7.308 14.879 26.719 1.00 54.62 79 LYS A C 1
ATOM 655 O O . LYS A 1 79 ? -7.077 15.919 27.330 1.00 54.62 79 LYS A O 1
ATOM 660 N N . GLU A 1 80 ? -8.529 14.381 26.531 1.00 47.03 80 GLU A N 1
ATOM 661 C CA . GLU A 1 80 ? -9.776 14.878 27.138 1.00 47.03 80 GLU A CA 1
ATOM 662 C C . GLU A 1 80 ? -10.102 14.082 28.411 1.00 47.03 80 GLU A C 1
ATOM 664 O O . GLU A 1 80 ? -10.503 14.718 29.409 1.00 47.03 80 GLU A O 1
#